Protein AF-A0A2E9JIG2-F1 (afdb_monomer_lite)

Secondary structure (DSSP, 8-state):
-THHHHHHHHHHHHHHH---S-S----S-S---TTTS----EEEEETTTTEEEEE-TT--EEEEETT-BSBSS--EEPGGG-EE-B-BPPPSS---GGG-

Structure (mmCIF, N/CA/C/O backbone):
data_AF-A0A2E9JIG2-F1
#
_entry.id   AF-A0A2E9JIG2-F1
#
loop_
_atom_site.group_PDB
_atom_site.id
_atom_site.type_symbol
_atom_site.label_atom_id
_atom_site.label_alt_id
_atom_site.label_comp_id
_atom_site.label_asym_id
_atom_site.label_entity_id
_atom_site.label_seq_id
_atom_site.pdbx_PDB_ins_code
_atom_site.Cartn_x
_atom_site.Cartn_y
_atom_site.Cartn_z
_atom_site.occupancy
_atom_site.B_iso_or_equiv
_atom_site.auth_seq_id
_atom_site.auth_comp_id
_atom_site.auth_asym_id
_atom_site.auth_atom_id
_atom_site.pdbx_PDB_model_num
ATOM 1 N N . MET A 1 1 ? 56.546 0.177 -7.720 1.00 60.47 1 MET A N 1
ATOM 2 C CA . MET A 1 1 ? 55.658 1.093 -8.478 1.00 60.47 1 MET A CA 1
ATOM 3 C C . MET A 1 1 ? 54.327 0.453 -8.885 1.00 60.47 1 MET A C 1
ATOM 5 O O . MET A 1 1 ? 53.320 1.127 -8.771 1.00 60.47 1 MET A O 1
ATOM 9 N N . VAL A 1 2 ? 54.272 -0.831 -9.273 1.00 63.09 2 VAL A N 1
ATOM 10 C CA . VAL A 1 2 ? 53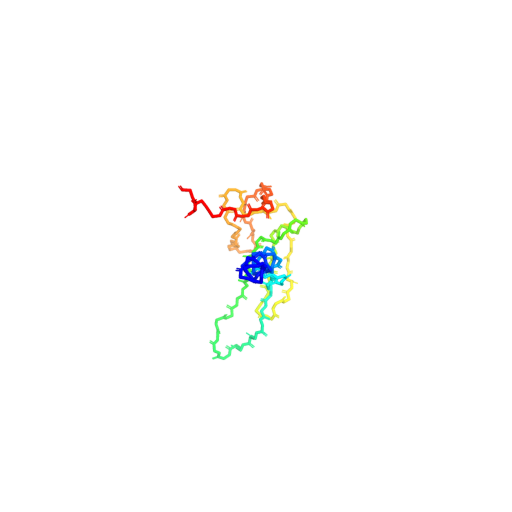.031 -1.515 -9.725 1.00 63.09 2 VAL A CA 1
ATOM 11 C C . VAL A 1 2 ? 51.957 -1.688 -8.630 1.00 63.09 2 VAL A C 1
ATOM 13 O O . VAL A 1 2 ? 50.771 -1.529 -8.897 1.00 63.09 2 VAL A O 1
ATOM 16 N N . ALA A 1 3 ? 52.353 -1.942 -7.377 1.00 62.78 3 ALA A N 1
ATOM 17 C CA . ALA A 1 3 ? 51.414 -2.163 -6.266 1.00 62.78 3 ALA A CA 1
ATOM 18 C C . ALA A 1 3 ? 50.515 -0.949 -5.942 1.00 62.78 3 ALA A C 1
ATOM 20 O O . ALA A 1 3 ? 49.372 -1.119 -5.531 1.00 62.78 3 ALA A O 1
ATOM 21 N N . TRP A 1 4 ? 51.002 0.272 -6.187 1.00 67.19 4 TRP A N 1
ATOM 22 C CA . TRP A 1 4 ? 50.262 1.513 -5.929 1.00 67.19 4 TRP A CA 1
ATOM 23 C C . TRP A 1 4 ? 49.171 1.796 -6.973 1.00 67.19 4 TRP A C 1
ATOM 25 O O . TRP A 1 4 ? 48.259 2.568 -6.706 1.00 67.19 4 TRP A O 1
ATOM 35 N N . ILE A 1 5 ? 49.244 1.147 -8.141 1.00 75.25 5 ILE A N 1
ATOM 36 C CA . ILE A 1 5 ? 48.259 1.267 -9.228 1.00 75.25 5 ILE A CA 1
ATOM 37 C C . ILE A 1 5 ? 47.187 0.170 -9.115 1.00 75.25 5 ILE A C 1
ATOM 39 O O . ILE A 1 5 ? 46.022 0.402 -9.423 1.00 75.25 5 ILE A O 1
ATOM 43 N N . LEU A 1 6 ? 47.553 -1.014 -8.616 1.00 76.06 6 LEU A N 1
ATOM 44 C CA . LEU A 1 6 ? 46.614 -2.124 -8.417 1.00 76.06 6 LEU A CA 1
ATOM 45 C C . LEU A 1 6 ? 45.580 -1.840 -7.321 1.00 76.06 6 LEU A C 1
ATOM 47 O O . LEU A 1 6 ? 44.419 -2.209 -7.469 1.00 76.06 6 LEU A O 1
ATOM 51 N N . PHE A 1 7 ? 45.974 -1.156 -6.247 1.00 81.94 7 PHE A N 1
ATOM 52 C CA . PHE A 1 7 ? 45.080 -0.854 -5.129 1.00 81.94 7 PHE A CA 1
ATOM 53 C C . PHE A 1 7 ? 43.839 -0.017 -5.523 1.00 81.94 7 PHE A C 1
ATOM 55 O O . PHE A 1 7 ? 42.723 -0.454 -5.233 1.00 81.94 7 PHE A O 1
ATOM 62 N N . PRO A 1 8 ? 43.962 1.128 -6.230 1.00 84.25 8 PRO A N 1
ATOM 63 C CA . PRO A 1 8 ? 42.790 1.889 -6.670 1.00 84.25 8 PRO A CA 1
ATOM 64 C C . PRO A 1 8 ? 41.956 1.150 -7.728 1.00 84.25 8 PRO A C 1
ATOM 66 O O . PRO A 1 8 ? 40.734 1.265 -7.716 1.00 84.25 8 PRO A O 1
ATOM 69 N N . LEU A 1 9 ? 42.574 0.346 -8.602 1.00 83.69 9 LEU A N 1
ATOM 70 C CA . LEU A 1 9 ? 41.846 -0.467 -9.587 1.00 83.69 9 LEU A CA 1
ATOM 71 C C . LEU A 1 9 ? 40.946 -1.512 -8.919 1.00 83.69 9 LEU A C 1
ATOM 73 O O . LEU A 1 9 ? 39.789 -1.665 -9.303 1.00 83.69 9 LEU A O 1
ATOM 77 N N . VAL A 1 10 ? 41.448 -2.187 -7.884 1.00 87.62 10 VAL A N 1
ATOM 78 C CA . VAL A 1 10 ? 40.653 -3.145 -7.104 1.00 87.62 10 VAL A CA 1
ATOM 79 C C . VAL A 1 10 ? 39.497 -2.439 -6.388 1.00 87.62 10 VAL A C 1
ATOM 81 O O . VAL A 1 10 ? 38.376 -2.944 -6.400 1.00 87.62 10 VAL A O 1
ATOM 84 N N . ALA A 1 11 ? 39.728 -1.248 -5.828 1.00 83.38 11 ALA A N 1
ATOM 85 C CA . ALA A 1 11 ? 38.675 -0.470 -5.175 1.00 83.38 11 ALA A CA 1
ATOM 86 C C . ALA A 1 11 ? 37.554 -0.048 -6.148 1.00 83.38 11 ALA A C 1
ATOM 88 O O . ALA A 1 11 ? 36.379 -0.142 -5.795 1.00 83.38 11 ALA A O 1
ATOM 89 N N . ILE A 1 12 ? 37.897 0.350 -7.380 1.00 85.25 12 ILE A N 1
ATOM 90 C CA . ILE A 1 12 ? 36.916 0.704 -8.424 1.00 85.25 12 ILE A CA 1
ATOM 91 C C . ILE A 1 12 ? 36.061 -0.510 -8.802 1.00 85.25 12 ILE A C 1
ATOM 93 O O . ILE A 1 12 ? 34.838 -0.401 -8.883 1.00 85.25 12 ILE A O 1
ATOM 97 N N . VAL A 1 13 ? 36.683 -1.679 -8.979 1.00 85.69 13 VAL A N 1
ATOM 98 C CA . VAL A 1 13 ? 35.959 -2.914 -9.309 1.00 85.69 13 VAL A CA 1
ATOM 99 C C . VAL A 1 13 ? 34.999 -3.301 -8.178 1.00 85.69 13 VAL A C 1
ATOM 101 O O . VAL A 1 13 ? 33.833 -3.582 -8.442 1.00 85.69 13 VAL A O 1
ATOM 104 N N . ILE A 1 14 ? 35.426 -3.237 -6.913 1.00 82.94 14 ILE A N 1
ATOM 105 C CA . ILE A 1 14 ? 34.547 -3.534 -5.766 1.00 82.94 14 ILE A CA 1
ATOM 106 C C . ILE A 1 14 ? 33.365 -2.554 -5.705 1.00 82.94 14 ILE A C 1
ATOM 108 O O . ILE A 1 14 ? 32.227 -2.980 -5.503 1.00 82.94 14 ILE A O 1
ATOM 112 N N . ALA A 1 15 ? 33.609 -1.261 -5.935 1.00 77.75 15 ALA A N 1
ATOM 113 C CA . ALA A 1 15 ? 32.559 -0.246 -5.934 1.00 77.75 15 ALA A CA 1
ATOM 114 C C . ALA A 1 15 ? 31.500 -0.487 -7.026 1.00 77.75 15 ALA A C 1
ATOM 116 O O . ALA A 1 15 ? 30.320 -0.265 -6.773 1.00 77.75 15 ALA A O 1
ATOM 117 N N . THR A 1 16 ? 31.879 -1.004 -8.204 1.00 76.12 16 THR A N 1
ATOM 118 C CA . THR A 1 16 ? 30.908 -1.314 -9.275 1.00 76.12 16 THR A CA 1
ATOM 119 C C . THR A 1 16 ? 29.956 -2.470 -8.958 1.00 76.12 16 THR A C 1
ATOM 121 O O . THR A 1 16 ? 28.870 -2.529 -9.529 1.00 76.12 16 THR A O 1
ATOM 124 N N . PHE A 1 17 ? 30.316 -3.368 -8.035 1.00 73.62 17 PHE A N 1
ATOM 125 C CA . PHE A 1 17 ? 29.441 -4.469 -7.610 1.00 73.62 17 PHE A CA 1
ATOM 126 C C . PHE A 1 17 ? 28.624 -4.148 -6.352 1.00 73.62 17 PHE A C 1
ATOM 128 O O . PHE A 1 17 ? 27.702 -4.894 -6.006 1.00 73.62 17 PHE A O 1
ATOM 135 N N . ALA A 1 18 ? 28.920 -3.035 -5.678 1.00 78.56 18 ALA A N 1
ATOM 136 C CA . ALA A 1 18 ? 28.171 -2.573 -4.520 1.00 78.56 18 ALA A CA 1
ATOM 137 C C . ALA A 1 18 ? 26.838 -1.941 -4.962 1.00 78.56 18 ALA A C 1
ATOM 139 O O . ALA A 1 18 ? 26.739 -0.741 -5.202 1.00 78.56 18 ALA A O 1
ATOM 140 N N . ASN A 1 19 ? 25.790 -2.760 -5.064 1.00 70.69 19 ASN A N 1
ATOM 141 C CA . ASN A 1 19 ? 24.428 -2.282 -5.295 1.00 70.69 19 ASN A CA 1
ATOM 142 C C . ASN A 1 19 ? 23.819 -1.804 -3.968 1.00 70.69 19 ASN A C 1
ATOM 144 O O . ASN A 1 19 ? 23.623 -2.600 -3.054 1.00 70.69 19 ASN A O 1
ATOM 148 N N . SER A 1 20 ? 23.510 -0.509 -3.859 1.00 73.81 20 SER A N 1
ATOM 149 C CA . SER A 1 20 ? 22.887 0.099 -2.668 1.00 73.81 20 SER A CA 1
ATOM 150 C C . SER A 1 20 ? 21.353 0.077 -2.690 1.00 73.81 20 SER A C 1
ATOM 152 O O . SER A 1 20 ? 20.712 0.638 -1.801 1.00 73.81 20 SER A O 1
ATOM 154 N N . PHE A 1 21 ? 20.747 -0.551 -3.699 1.00 75.06 21 PHE A N 1
ATOM 155 C CA . PHE A 1 21 ? 19.299 -0.568 -3.862 1.00 75.06 21 PHE A CA 1
ATOM 156 C C . PHE A 1 21 ? 18.658 -1.701 -3.043 1.00 75.06 21 PHE A C 1
ATOM 158 O O . PHE A 1 21 ? 19.171 -2.824 -3.056 1.00 75.06 21 PHE A O 1
ATOM 165 N N . PRO A 1 22 ? 17.547 -1.446 -2.328 1.00 72.12 22 PRO A N 1
ATOM 166 C CA . PRO A 1 22 ? 16.861 -2.486 -1.572 1.00 72.12 22 PRO A CA 1
ATOM 167 C C . PRO A 1 22 ? 16.361 -3.598 -2.502 1.00 72.12 22 PRO A C 1
ATOM 169 O O . PRO A 1 22 ? 15.811 -3.336 -3.566 1.00 72.12 22 PRO A O 1
ATOM 172 N N . SER A 1 23 ? 16.528 -4.853 -2.084 1.00 73.19 23 SER A N 1
ATOM 173 C CA . SER A 1 23 ? 15.976 -6.025 -2.782 1.00 73.19 23 SER A CA 1
ATOM 174 C C . SER A 1 23 ? 14.578 -6.411 -2.292 1.00 73.19 23 SER A C 1
ATOM 176 O O . SER A 1 23 ? 13.889 -7.200 -2.935 1.00 73.19 23 SER A O 1
ATOM 178 N N . VAL A 1 24 ? 14.153 -5.857 -1.154 1.00 74.00 24 VAL A N 1
ATOM 179 C CA . VAL A 1 24 ? 12.858 -6.117 -0.523 1.00 74.00 24 VAL A CA 1
ATOM 180 C C . VAL A 1 24 ? 12.093 -4.806 -0.422 1.00 74.00 24 VAL A C 1
ATOM 182 O O . VAL A 1 24 ? 12.543 -3.864 0.230 1.00 74.00 24 VAL A O 1
ATOM 185 N N . PHE A 1 25 ? 10.915 -4.767 -1.042 1.00 75.62 25 PHE A N 1
ATOM 186 C CA . PHE A 1 25 ? 9.999 -3.630 -0.990 1.00 75.62 25 PHE A CA 1
ATOM 187 C C . PHE A 1 25 ? 8.821 -4.002 -0.093 1.00 75.62 25 PHE A C 1
ATOM 189 O O . PHE A 1 25 ? 8.001 -4.831 -0.492 1.00 75.62 25 PHE A O 1
ATOM 196 N N . PRO A 1 26 ? 8.731 -3.453 1.128 1.00 72.44 26 PRO A N 1
ATOM 197 C CA . PRO A 1 26 ? 7.629 -3.777 2.017 1.00 72.44 26 PRO A CA 1
ATOM 198 C C . PRO A 1 26 ? 6.315 -3.240 1.435 1.00 72.44 26 PRO A C 1
ATOM 200 O O . PRO A 1 26 ? 6.136 -2.035 1.278 1.00 72.44 26 PRO A O 1
ATOM 203 N N . THR A 1 27 ? 5.392 -4.146 1.121 1.00 75.69 27 THR A N 1
ATOM 204 C CA . THR A 1 27 ? 4.033 -3.842 0.632 1.00 75.69 27 THR A CA 1
ATOM 205 C C . THR A 1 27 ? 2.962 -4.005 1.717 1.00 75.69 27 THR A C 1
ATOM 207 O O . THR A 1 27 ? 1.783 -3.769 1.467 1.00 75.69 27 THR A O 1
ATOM 210 N N . GLY A 1 28 ? 3.370 -4.402 2.927 1.00 77.12 28 GLY A N 1
ATOM 211 C CA . GLY A 1 28 ? 2.505 -4.657 4.078 1.00 77.12 28 GLY A CA 1
ATOM 212 C C . GLY A 1 28 ? 2.926 -3.888 5.331 1.00 77.12 28 GLY A C 1
ATOM 213 O O . GLY A 1 28 ? 3.725 -2.953 5.273 1.00 77.12 28 GLY A O 1
ATOM 214 N N . THR A 1 29 ? 2.386 -4.296 6.480 1.00 81.62 29 THR A N 1
ATOM 215 C CA . THR A 1 29 ? 2.682 -3.669 7.776 1.00 81.62 29 THR A CA 1
ATOM 216 C C . THR A 1 29 ? 3.640 -4.540 8.584 1.00 81.62 29 THR A C 1
ATOM 218 O O . THR A 1 29 ? 3.391 -5.728 8.752 1.00 81.62 29 THR A O 1
ATOM 221 N N . THR A 1 30 ? 4.723 -3.955 9.106 1.00 81.19 30 THR A N 1
ATOM 222 C CA . THR A 1 30 ? 5.708 -4.688 9.923 1.00 81.19 30 THR A CA 1
ATOM 223 C C . THR A 1 30 ? 5.202 -4.953 11.345 1.00 81.19 30 THR A C 1
ATOM 225 O O . THR A 1 30 ? 5.334 -6.065 11.843 1.00 81.19 30 THR A O 1
ATOM 228 N N . ILE A 1 31 ? 4.635 -3.938 12.012 1.00 86.44 31 ILE A N 1
ATOM 229 C CA . ILE A 1 31 ? 4.056 -4.029 13.364 1.00 86.44 31 ILE A CA 1
ATOM 230 C C . ILE A 1 31 ? 2.798 -3.162 13.403 1.00 86.44 31 ILE A C 1
ATOM 232 O O . ILE A 1 31 ? 2.844 -1.992 13.021 1.00 86.44 31 ILE A O 1
ATOM 236 N N . TYR A 1 32 ? 1.698 -3.716 13.906 1.00 89.00 32 TYR A N 1
ATOM 237 C CA . TYR A 1 32 ? 0.451 -2.991 14.124 1.00 89.00 32 TYR A CA 1
ATOM 238 C C . TYR A 1 32 ? 0.017 -3.093 15.587 1.00 89.00 32 TYR A C 1
ATOM 240 O O . TYR A 1 32 ? -0.174 -4.184 16.115 1.00 89.00 32 TYR A O 1
ATOM 248 N N . ASP A 1 33 ? -0.121 -1.931 16.230 1.00 91.12 33 ASP A N 1
ATOM 249 C CA . ASP A 1 33 ? -0.615 -1.769 17.600 1.00 91.12 33 ASP A CA 1
ATOM 250 C C . ASP A 1 33 ? -1.849 -0.842 17.566 1.00 91.12 33 ASP A C 1
ATOM 252 O O . ASP A 1 33 ? -1.698 0.379 17.411 1.00 91.12 33 ASP A O 1
ATOM 256 N N . PRO A 1 34 ? -3.077 -1.385 17.688 1.00 91.12 34 PRO A N 1
ATOM 257 C CA . PRO A 1 34 ? -4.310 -0.595 17.667 1.00 91.12 34 PRO A CA 1
ATOM 258 C C . PRO A 1 34 ? -4.412 0.428 18.807 1.00 91.12 34 PRO A C 1
ATOM 260 O O . PRO A 1 34 ? -5.169 1.389 18.695 1.00 91.12 34 PRO A O 1
ATOM 263 N N . GLY A 1 35 ? -3.666 0.243 19.903 1.00 95.00 35 GLY A N 1
ATOM 264 C CA . GLY A 1 35 ? -3.639 1.179 21.029 1.00 95.00 35 GLY A CA 1
ATOM 265 C C . GLY A 1 35 ? -2.773 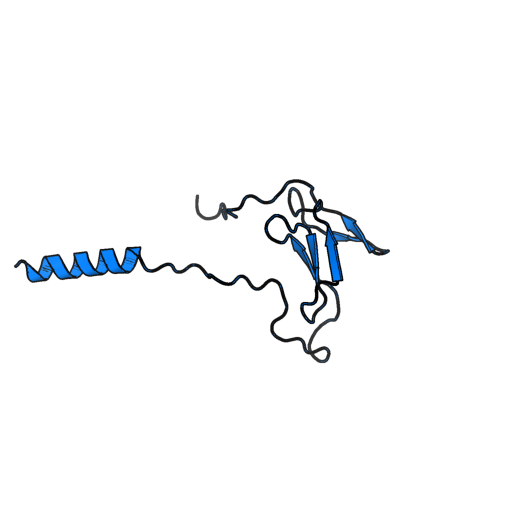2.415 20.776 1.00 95.00 35 GLY A C 1
ATOM 266 O O . GLY A 1 35 ? -2.873 3.395 21.513 1.00 95.00 35 GLY A O 1
ATOM 267 N N . LYS A 1 36 ? -1.925 2.385 19.740 1.00 92.06 36 LYS A N 1
ATOM 268 C CA . LYS A 1 36 ? -0.966 3.457 19.412 1.00 92.06 36 LYS A CA 1
ATOM 269 C C . LYS A 1 36 ? -1.108 3.999 17.993 1.00 92.06 36 LYS A C 1
ATOM 271 O O . LYS A 1 36 ? -0.321 4.851 17.588 1.00 92.06 36 LYS A O 1
ATOM 276 N N . THR A 1 37 ? -2.070 3.504 17.218 1.00 90.12 37 THR A N 1
ATOM 277 C CA . THR A 1 37 ? -2.221 3.853 15.801 1.00 90.12 37 THR A CA 1
ATOM 278 C C . THR A 1 37 ? -3.681 4.046 15.422 1.00 90.12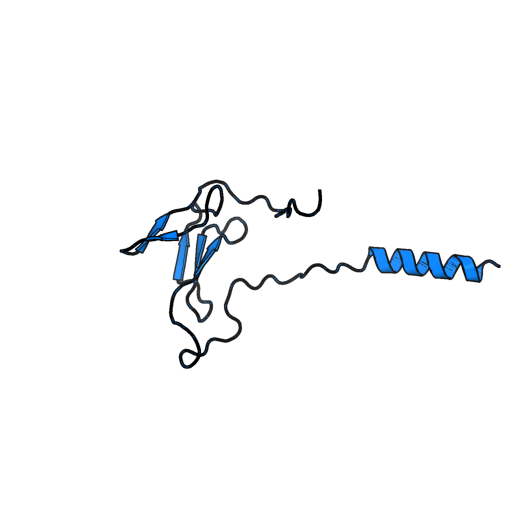 37 THR A C 1
ATOM 280 O O . THR A 1 37 ? -4.590 3.537 16.073 1.00 90.12 37 THR A O 1
ATOM 283 N N . TRP A 1 38 ? -3.918 4.792 14.344 1.00 88.56 38 TRP A N 1
ATOM 284 C CA . TRP A 1 38 ? -5.253 4.900 13.772 1.00 88.56 38 TRP A CA 1
ATOM 285 C C . TRP A 1 38 ? -5.580 3.687 12.905 1.00 88.56 38 TRP A C 1
ATOM 287 O O . TRP A 1 38 ? -4.818 3.298 12.014 1.00 88.56 38 TRP A O 1
ATOM 297 N N . ASN A 1 39 ? -6.766 3.135 13.138 1.00 89.75 39 ASN A N 1
ATOM 298 C CA . ASN A 1 39 ? -7.312 2.044 12.344 1.00 89.75 39 ASN A CA 1
ATOM 299 C C . ASN A 1 39 ? -7.735 2.547 10.963 1.00 89.75 39 ASN A C 1
ATOM 301 O O . ASN A 1 39 ? -8.182 3.682 10.803 1.00 89.75 39 ASN A O 1
ATOM 305 N N . GLY A 1 40 ? -7.625 1.685 9.958 1.00 91.12 40 GLY A N 1
ATOM 306 C CA . GLY A 1 40 ? -8.085 1.996 8.613 1.00 91.12 40 GLY A CA 1
ATOM 307 C C . GLY A 1 40 ? -7.491 1.066 7.572 1.00 91.12 40 GLY A C 1
ATOM 308 O O . GLY A 1 40 ? -6.836 0.080 7.897 1.00 91.12 40 GLY A O 1
ATOM 309 N N . TYR A 1 41 ? -7.679 1.428 6.313 1.00 92.44 41 TYR A N 1
ATOM 310 C CA . TYR A 1 41 ? -7.143 0.690 5.180 1.00 92.44 41 TYR A CA 1
ATOM 311 C C . TYR A 1 41 ? -6.159 1.556 4.406 1.00 92.44 41 TYR A C 1
ATOM 313 O O . TYR A 1 41 ? -6.264 2.785 4.407 1.00 92.44 41 TYR A O 1
ATOM 321 N N . THR A 1 42 ? -5.209 0.914 3.740 1.00 92.50 42 THR A N 1
ATOM 322 C CA . THR A 1 42 ? -4.270 1.586 2.841 1.00 92.50 42 THR A CA 1
ATOM 323 C C . THR A 1 42 ? -4.482 1.034 1.441 1.00 92.50 42 THR A C 1
ATOM 325 O O . THR A 1 42 ? -4.328 -0.166 1.232 1.00 92.50 42 THR A O 1
ATOM 328 N N . ILE A 1 43 ? -4.833 1.896 0.485 1.00 92.88 43 ILE A N 1
ATOM 329 C CA . ILE A 1 43 ? -4.791 1.544 -0.935 1.00 92.88 43 ILE A CA 1
ATOM 330 C C . ILE A 1 43 ? -3.455 1.998 -1.513 1.00 92.88 43 ILE A C 1
ATOM 332 O O . ILE A 1 43 ? -3.052 3.147 -1.333 1.00 92.88 43 ILE A O 1
ATOM 336 N N . HIS A 1 44 ? -2.764 1.093 -2.189 1.00 90.12 44 HIS A N 1
ATOM 337 C CA . HIS A 1 44 ? -1.551 1.405 -2.929 1.00 90.12 44 HIS A CA 1
ATOM 338 C C . HIS A 1 44 ? -1.583 0.691 -4.273 1.00 90.12 44 HIS A C 1
ATOM 340 O O . HIS A 1 44 ? -2.262 -0.314 -4.445 1.00 90.12 44 HIS A O 1
ATOM 346 N N . ASP A 1 45 ? -0.867 1.242 -5.238 1.00 88.81 45 ASP A N 1
ATOM 347 C CA . ASP A 1 45 ? -0.681 0.603 -6.532 1.00 88.81 45 ASP A CA 1
ATOM 348 C C . ASP A 1 45 ? 0.532 -0.328 -6.427 1.00 88.81 45 ASP A C 1
ATOM 350 O O . ASP A 1 45 ? 1.640 0.115 -6.103 1.00 88.81 45 ASP A O 1
ATOM 354 N N . ALA A 1 46 ? 0.282 -1.625 -6.562 1.00 87.06 46 ALA A N 1
ATOM 355 C CA . ALA A 1 46 ? 1.274 -2.680 -6.471 1.00 87.06 46 ALA A CA 1
ATOM 356 C C . ALA A 1 46 ? 1.893 -2.940 -7.856 1.00 87.06 46 ALA A C 1
ATOM 358 O O . ALA A 1 46 ? 1.220 -2.740 -8.869 1.00 87.06 46 ALA A O 1
ATOM 359 N N . PRO A 1 47 ? 3.158 -3.402 -7.921 1.00 79.50 47 PRO A N 1
ATOM 360 C CA . PRO A 1 47 ? 3.830 -3.684 -9.187 1.00 79.50 47 PRO A CA 1
ATOM 361 C C . PRO A 1 47 ? 2.991 -4.567 -10.115 1.00 79.50 47 PRO A C 1
ATOM 363 O O . PRO A 1 47 ? 2.185 -5.379 -9.658 1.00 79.50 47 P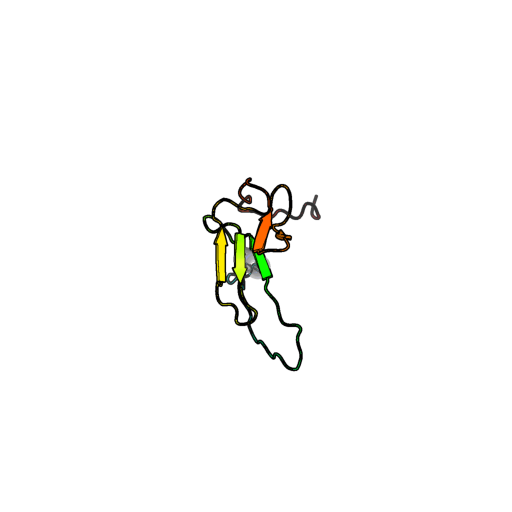RO A O 1
ATOM 366 N N . GLU A 1 48 ? 3.176 -4.422 -11.425 1.00 73.19 48 GLU A N 1
ATOM 367 C CA . GLU A 1 48 ? 2.460 -5.247 -12.399 1.00 73.19 48 GLU A CA 1
ATOM 368 C C . GLU A 1 48 ? 2.630 -6.749 -12.100 1.00 73.19 48 GLU A C 1
ATOM 370 O O . GLU A 1 48 ? 3.726 -7.181 -11.732 1.00 73.19 48 GLU A O 1
ATOM 375 N N . PRO A 1 49 ? 1.567 -7.565 -12.245 1.00 78.12 49 PRO A N 1
ATOM 376 C CA . PRO A 1 49 ? 0.243 -7.255 -12.805 1.00 78.12 49 PRO A CA 1
ATOM 377 C C . PRO A 1 49 ? -0.815 -6.903 -11.736 1.00 78.12 49 PRO A C 1
ATOM 379 O O . PRO A 1 49 ? -2.009 -7.163 -11.929 1.00 78.12 49 PRO A O 1
ATOM 382 N N . HIS A 1 50 ? -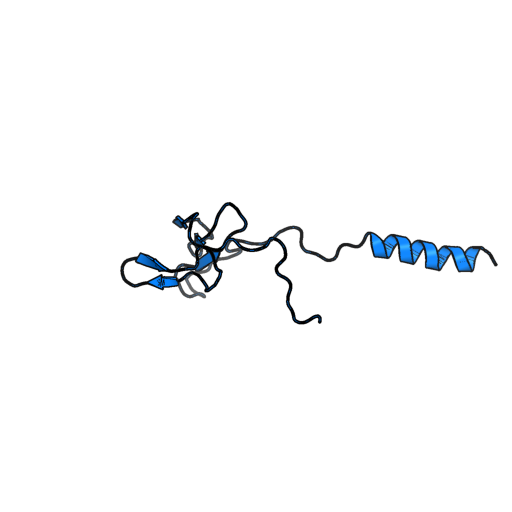0.402 -6.420 -10.560 1.00 84.69 50 HIS A N 1
ATOM 383 C CA . HIS A 1 50 ? -1.281 -6.403 -9.393 1.00 84.69 50 HIS A CA 1
ATOM 384 C C . HIS A 1 50 ? -2.232 -5.195 -9.328 1.00 84.69 50 HIS A C 1
ATOM 386 O O . HIS A 1 50 ? -3.370 -5.376 -8.879 1.00 84.69 50 HIS A O 1
ATOM 392 N N . GLY A 1 51 ? -1.821 -4.018 -9.808 1.00 89.94 51 GLY A N 1
ATOM 393 C CA . GLY A 1 51 ? -2.635 -2.798 -9.785 1.00 89.94 51 GLY A CA 1
ATOM 394 C C . GLY A 1 51 ? -2.979 -2.353 -8.360 1.00 89.94 51 GLY A C 1
ATOM 395 O O . GLY A 1 51 ? -2.227 -2.584 -7.414 1.00 89.94 51 GLY A O 1
ATOM 396 N N . GLY A 1 52 ? -4.145 -1.740 -8.171 1.00 92.69 52 GLY A N 1
ATOM 397 C CA . GLY A 1 52 ? -4.605 -1.215 -6.889 1.00 92.69 52 GLY A CA 1
ATOM 398 C C . GLY A 1 52 ? -4.894 -2.322 -5.876 1.00 92.69 52 GLY A C 1
ATOM 399 O O . GLY A 1 52 ? -5.823 -3.112 -6.052 1.00 92.69 52 GLY A O 1
ATOM 400 N N . VAL A 1 53 ? -4.147 -2.343 -4.777 1.00 93.75 53 VAL A N 1
ATOM 401 C CA . VAL A 1 53 ? -4.289 -3.286 -3.664 1.00 93.75 53 VAL A CA 1
ATOM 402 C C . VAL A 1 53 ? -4.692 -2.525 -2.404 1.00 93.75 53 VAL A C 1
ATOM 404 O O . VAL A 1 53 ? -4.020 -1.584 -1.978 1.00 93.75 53 VAL A O 1
ATOM 407 N N . LEU A 1 54 ? -5.802 -2.943 -1.796 1.00 94.44 54 LEU A N 1
ATOM 408 C CA . LEU A 1 54 ? -6.250 -2.478 -0.488 1.00 94.44 54 LEU A CA 1
ATOM 409 C C . LEU A 1 54 ? -5.799 -3.467 0.580 1.00 94.44 54 LEU A C 1
ATOM 411 O O . LEU A 1 54 ? -6.158 -4.646 0.523 1.00 94.44 54 LEU A O 1
ATOM 415 N N . ILE A 1 55 ? -5.077 -2.966 1.575 1.00 94.19 55 ILE A N 1
ATOM 416 C CA . ILE A 1 55 ? -4.635 -3.743 2.732 1.00 94.19 55 ILE A CA 1
ATOM 417 C C . ILE A 1 55 ? -5.251 -3.221 4.027 1.00 94.19 55 ILE A C 1
ATOM 419 O O . ILE A 1 55 ? -5.517 -2.019 4.164 1.00 94.19 55 ILE A O 1
ATOM 423 N N . ASP A 1 56 ? -5.457 -4.123 4.983 1.00 93.31 56 ASP A N 1
ATOM 424 C CA . ASP A 1 56 ? -5.706 -3.757 6.378 1.00 93.31 56 ASP A CA 1
ATOM 425 C C . ASP A 1 56 ? -4.392 -3.367 7.089 1.00 93.31 56 ASP A C 1
ATOM 427 O O . ASP A 1 56 ? -3.297 -3.437 6.520 1.00 93.31 56 ASP A O 1
ATOM 431 N N . LYS A 1 57 ? -4.479 -2.939 8.354 1.00 91.75 57 LYS A N 1
ATOM 432 C CA . LYS A 1 57 ? -3.282 -2.598 9.141 1.00 91.75 57 LYS A CA 1
ATOM 433 C C . LYS A 1 57 ? -2.478 -3.806 9.618 1.00 91.75 57 LYS A C 1
ATOM 435 O O . LYS A 1 57 ? -1.339 -3.619 10.011 1.00 91.75 57 LYS A O 1
ATOM 440 N N . ASN A 1 58 ? -2.996 -5.028 9.524 1.00 90.88 58 ASN A N 1
ATOM 441 C CA . ASN A 1 58 ? -2.183 -6.232 9.718 1.00 90.88 58 ASN A CA 1
ATOM 442 C C . ASN A 1 58 ? -1.359 -6.574 8.462 1.00 90.88 58 ASN A C 1
ATOM 444 O O . ASN A 1 58 ? -0.535 -7.481 8.501 1.00 90.88 58 ASN A O 1
ATOM 448 N N . GLY A 1 59 ? -1.562 -5.855 7.350 1.00 89.75 59 GLY A N 1
ATOM 449 C CA . GLY A 1 59 ? -0.921 -6.136 6.068 1.00 89.75 59 GLY A CA 1
ATOM 450 C C . GLY A 1 59 ? -1.645 -7.194 5.234 1.00 89.75 59 GLY A C 1
ATOM 451 O O . GLY A 1 59 ? -1.124 -7.591 4.193 1.00 89.75 59 GLY A O 1
ATOM 452 N N . ASN A 1 60 ? -2.837 -7.636 5.641 1.00 92.19 60 ASN A N 1
ATOM 453 C CA . ASN A 1 60 ? -3.626 -8.574 4.852 1.00 92.19 60 ASN A CA 1
ATOM 454 C C . ASN A 1 60 ? -4.245 -7.860 3.653 1.00 92.19 60 ASN A C 1
ATOM 456 O O . ASN A 1 60 ? -4.790 -6.760 3.783 1.00 92.19 60 ASN A O 1
ATOM 460 N N . VAL A 1 61 ? -4.232 -8.517 2.493 1.00 93.38 61 VAL A N 1
ATOM 461 C CA . VAL A 1 61 ? -4.947 -8.039 1.307 1.00 93.38 61 VAL A CA 1
ATOM 462 C C . VAL A 1 61 ? -6.446 -8.221 1.517 1.00 93.38 61 VAL A C 1
ATOM 464 O O . VAL A 1 61 ? -6.939 -9.338 1.646 1.00 93.38 61 VAL A O 1
ATOM 467 N N . VAL A 1 62 ? -7.173 -7.108 1.516 1.00 94.50 62 VAL A N 1
ATOM 468 C CA . VAL A 1 62 ? -8.634 -7.071 1.675 1.00 94.50 62 VAL A CA 1
ATOM 469 C C . VAL A 1 62 ? -9.317 -7.093 0.314 1.00 94.50 62 VAL A C 1
ATOM 471 O O . VAL A 1 62 ? -10.351 -7.736 0.136 1.00 94.50 62 VAL A O 1
ATOM 474 N N . LYS A 1 63 ? -8.755 -6.369 -0.663 1.00 94.19 63 LYS A N 1
ATOM 475 C CA . LYS A 1 63 ? -9.294 -6.295 -2.024 1.00 94.19 63 LYS A CA 1
ATOM 476 C C . LYS A 1 63 ? -8.222 -5.888 -3.028 1.00 94.19 63 LYS A C 1
ATOM 478 O O . LYS A 1 63 ? -7.276 -5.188 -2.681 1.00 94.19 63 LYS A O 1
ATOM 483 N N . GLN A 1 64 ? -8.403 -6.301 -4.279 1.00 93.69 64 GLN A N 1
ATOM 484 C CA . GLN A 1 64 ? -7.507 -5.988 -5.386 1.00 93.69 64 GLN A CA 1
ATOM 485 C C . GLN A 1 64 ? -8.302 -5.604 -6.639 1.00 93.69 64 GLN A C 1
ATOM 487 O O . GLN A 1 64 ? -9.310 -6.240 -6.960 1.00 93.69 64 GLN A O 1
ATOM 492 N N . TRP A 1 65 ? -7.812 -4.605 -7.372 1.00 92.81 65 TRP A N 1
ATOM 493 C CA . TRP A 1 65 ? -8.334 -4.168 -8.664 1.00 92.81 65 TRP A CA 1
ATOM 494 C C . TRP A 1 65 ? -7.200 -4.093 -9.687 1.00 92.81 65 TRP A C 1
ATOM 496 O O . TRP A 1 65 ? -6.452 -3.123 -9.733 1.00 92.81 65 TRP A O 1
ATOM 506 N N . LYS A 1 66 ? -7.116 -5.100 -10.562 1.00 90.44 66 LYS A N 1
ATOM 507 C CA . LYS A 1 66 ? -6.058 -5.196 -11.585 1.00 90.44 66 LYS A CA 1
ATOM 508 C C . LYS A 1 66 ? -6.082 -4.066 -12.626 1.00 90.44 66 LYS A C 1
ATOM 510 O O . LYS A 1 66 ? -5.068 -3.803 -13.250 1.00 90.44 66 LYS A O 1
ATOM 515 N N . GLY A 1 67 ? -7.241 -3.439 -12.842 1.00 88.62 67 GLY A N 1
ATOM 516 C CA . GLY A 1 67 ? -7.421 -2.355 -13.818 1.00 88.62 67 GLY A CA 1
ATOM 517 C C . GLY A 1 67 ? -7.333 -0.946 -13.231 1.00 88.62 67 GLY A C 1
ATOM 518 O O . GLY A 1 67 ? -7.575 0.012 -13.953 1.00 88.62 67 GLY A O 1
ATOM 519 N N . ILE A 1 68 ? -7.053 -0.817 -11.931 1.00 91.62 68 ILE A N 1
ATOM 520 C CA . ILE A 1 68 ? -6.869 0.479 -11.273 1.00 91.62 68 ILE A CA 1
ATOM 521 C C . ILE A 1 68 ? -5.385 0.641 -10.975 1.00 91.62 68 ILE A C 1
ATOM 523 O O . ILE A 1 68 ? -4.808 -0.193 -10.293 1.00 91.62 68 ILE A O 1
ATOM 527 N N . ASN A 1 69 ? -4.799 1.730 -11.446 1.00 89.44 69 ASN A N 1
ATOM 528 C CA . ASN A 1 69 ? -3.392 2.084 -11.323 1.00 89.44 69 ASN A CA 1
ATOM 529 C C . ASN A 1 69 ? -3.256 3.510 -10.756 1.00 89.44 69 ASN A C 1
ATOM 531 O O . ASN A 1 69 ? -4.240 4.246 -10.612 1.00 89.44 69 ASN A O 1
ATOM 535 N N . ALA A 1 70 ? -2.035 3.930 -10.422 1.00 83.31 70 ALA A N 1
ATOM 536 C CA . ALA A 1 70 ? -1.775 5.263 -9.867 1.00 83.31 70 ALA A CA 1
ATOM 537 C C . ALA A 1 70 ? -1.523 6.369 -10.911 1.00 83.31 70 ALA A C 1
ATOM 539 O O . ALA A 1 70 ? -1.195 7.492 -10.524 1.00 83.31 70 ALA A O 1
ATOM 540 N N . VAL A 1 71 ? -1.635 6.082 -12.213 1.00 85.69 71 VAL A N 1
ATOM 541 C CA . VAL A 1 71 ? -1.380 7.048 -13.296 1.00 85.69 71 VAL A CA 1
ATOM 542 C C . VAL A 1 71 ? -2.655 7.245 -14.122 1.00 85.69 71 VAL A C 1
ATOM 544 O O . VAL A 1 71 ? -3.182 6.256 -14.627 1.00 85.69 71 VAL A O 1
ATOM 547 N N . PRO A 1 72 ? -3.166 8.485 -14.290 1.00 83.81 72 PRO A N 1
ATOM 548 C CA . PRO A 1 72 ? -2.523 9.775 -13.989 1.00 83.81 72 PRO A CA 1
ATOM 549 C C . PRO A 1 72 ? -2.700 10.282 -12.548 1.00 83.81 72 PRO A C 1
ATOM 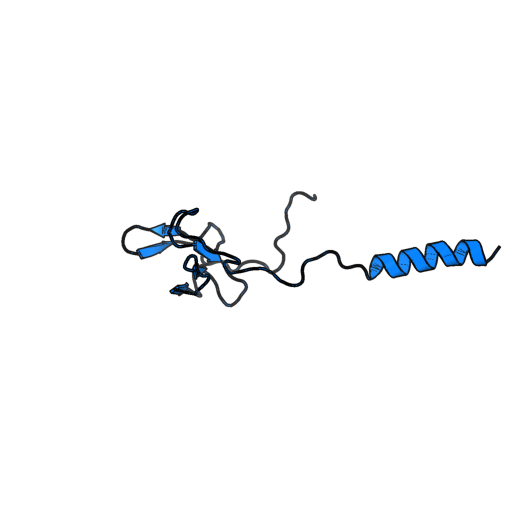551 O O . PRO A 1 72 ? -2.185 11.344 -12.210 1.00 83.81 72 PRO A O 1
ATOM 554 N N . GLY A 1 73 ? -3.435 9.569 -11.697 1.00 82.00 73 GLY A N 1
ATOM 555 C CA . GLY A 1 73 ? -3.684 9.992 -10.322 1.00 82.00 73 GLY A CA 1
ATOM 556 C C . GLY A 1 73 ? -3.756 8.815 -9.354 1.00 82.00 73 GLY A C 1
ATOM 557 O O . GLY A 1 73 ? -4.049 7.692 -9.769 1.00 82.00 73 GLY A O 1
ATOM 558 N N . PRO A 1 74 ? -3.507 9.058 -8.055 1.00 85.56 74 PRO A N 1
ATOM 559 C CA . PRO A 1 74 ? -3.487 8.003 -7.054 1.00 85.56 74 PRO A CA 1
ATOM 560 C C . PRO A 1 74 ? -4.866 7.363 -6.905 1.00 85.56 74 PRO A C 1
ATOM 562 O O . PRO A 1 74 ? -5.892 8.044 -6.987 1.00 85.56 74 PRO A O 1
ATOM 565 N N . ALA A 1 75 ? -4.878 6.067 -6.602 1.00 91.81 75 ALA A N 1
ATOM 566 C CA . ALA A 1 75 ? -6.104 5.378 -6.250 1.00 91.81 75 ALA A CA 1
ATOM 567 C C . ALA A 1 75 ? -6.689 5.945 -4.943 1.00 91.81 75 ALA A C 1
ATOM 569 O O . ALA A 1 75 ? -5.973 6.199 -3.971 1.00 91.81 75 ALA A O 1
ATOM 570 N N . ARG A 1 76 ? -8.004 6.148 -4.915 1.00 92.56 76 ARG A N 1
ATOM 571 C CA . ARG A 1 76 ? -8.766 6.662 -3.776 1.00 92.56 76 ARG A CA 1
ATOM 572 C C . ARG A 1 76 ? -9.960 5.762 -3.516 1.00 92.56 76 ARG A C 1
ATOM 574 O O . ARG A 1 76 ? -10.650 5.349 -4.446 1.00 92.56 76 ARG A O 1
ATOM 581 N N . ILE A 1 77 ? -10.221 5.511 -2.238 1.00 93.44 77 ILE A N 1
ATOM 582 C CA . ILE A 1 77 ? -11.461 4.886 -1.785 1.00 93.44 77 ILE A CA 1
ATOM 583 C C . ILE A 1 77 ? -12.479 5.993 -1.515 1.00 93.44 77 ILE A C 1
ATOM 585 O O . ILE A 1 77 ? -12.193 6.946 -0.790 1.00 93.44 77 ILE A O 1
ATOM 589 N N . LEU A 1 78 ? -13.653 5.873 -2.121 1.00 94.19 78 LEU A N 1
ATOM 590 C CA . LEU A 1 78 ? -14.772 6.796 -1.981 1.00 94.19 78 LEU A CA 1
ATOM 591 C C . LEU A 1 78 ? -15.812 6.234 -0.990 1.00 94.19 78 LEU A C 1
ATOM 593 O O . LEU A 1 78 ? -15.824 5.024 -0.722 1.00 94.19 78 LEU A O 1
ATOM 597 N N . PRO A 1 79 ? -16.712 7.082 -0.453 1.00 93.75 79 PRO A N 1
ATOM 598 C CA . PRO A 1 79 ? -17.799 6.632 0.414 1.00 93.75 79 PRO A CA 1
ATOM 599 C C . PRO A 1 79 ? -18.606 5.493 -0.219 1.00 93.75 79 PRO A C 1
ATOM 601 O O . PRO A 1 79 ? -18.876 5.512 -1.415 1.00 93.75 79 PRO A O 1
ATOM 604 N N . GLY A 1 80 ? -18.979 4.489 0.576 1.00 91.75 80 GLY A N 1
ATOM 605 C CA . GLY A 1 80 ? -19.671 3.290 0.081 1.00 91.75 80 GLY A CA 1
ATOM 606 C C . GLY A 1 80 ? -18.752 2.211 -0.507 1.00 91.75 80 GLY A C 1
ATOM 607 O O . GLY A 1 80 ? -19.243 1.186 -0.968 1.00 91.75 80 GLY A O 1
ATOM 608 N N . GLY A 1 81 ? -17.428 2.401 -0.470 1.00 89.12 81 GLY A N 1
ATOM 609 C CA . GLY A 1 81 ? -16.460 1.386 -0.898 1.00 89.12 81 GLY A CA 1
ATOM 610 C C . GLY A 1 81 ? -16.175 1.376 -2.402 1.00 89.12 81 GLY A C 1
ATOM 611 O O . GLY A 1 81 ? -15.589 0.414 -2.906 1.00 89.12 81 GLY A O 1
ATOM 612 N N . TYR A 1 82 ? -16.564 2.434 -3.119 1.00 92.94 82 TYR A N 1
ATOM 613 C CA . TYR A 1 82 ? -16.141 2.645 -4.502 1.00 92.94 82 TYR A CA 1
ATOM 614 C C . TYR A 1 82 ? -14.651 2.992 -4.561 1.00 92.94 82 TYR A C 1
ATOM 616 O O . TYR A 1 82 ? -14.088 3.548 -3.618 1.00 92.94 82 TYR A O 1
ATOM 624 N N . VAL A 1 83 ? -14.014 2.681 -5.687 1.00 93.69 83 VAL A N 1
ATOM 625 C CA . VAL A 1 83 ? -12.616 3.024 -5.954 1.00 93.69 83 VAL A CA 1
ATOM 626 C C . VAL A 1 83 ? -12.536 3.887 -7.204 1.00 93.69 83 VAL A C 1
ATOM 628 O O . VAL A 1 83 ? -13.268 3.667 -8.167 1.00 93.69 83 VAL A O 1
ATOM 631 N N . MET A 1 84 ? -11.642 4.866 -7.180 1.00 93.31 84 MET A N 1
ATOM 632 C CA . MET A 1 84 ? -11.283 5.686 -8.329 1.00 93.31 84 MET A CA 1
ATOM 633 C C . MET A 1 84 ? -9.766 5.711 -8.436 1.00 93.31 84 MET A C 1
ATOM 635 O O . MET A 1 84 ? -9.089 5.880 -7.429 1.00 93.31 84 MET A O 1
ATOM 639 N N . GLY A 1 85 ? -9.234 5.573 -9.637 1.00 92.06 85 GLY A N 1
ATOM 640 C CA . GLY A 1 85 ? -7.813 5.714 -9.918 1.00 92.06 85 GLY A CA 1
ATOM 641 C C . GLY A 1 85 ? -7.604 5.815 -11.418 1.00 92.06 85 GLY A C 1
ATOM 642 O O . GLY A 1 85 ? -8.573 5.859 -12.178 1.00 92.06 85 GLY A O 1
ATOM 643 N N . GLY A 1 86 ? -6.347 5.885 -11.826 1.00 90.44 86 GLY A N 1
ATOM 644 C CA . GLY A 1 86 ? -6.014 5.811 -13.235 1.00 90.44 86 GLY A CA 1
ATOM 645 C C . GLY A 1 86 ? -6.069 4.383 -13.771 1.00 90.44 86 GLY A C 1
ATOM 646 O O . GLY A 1 86 ? -6.270 3.433 -13.020 1.00 90.44 86 GLY A O 1
ATOM 647 N N . ASP A 1 87 ? -5.881 4.232 -15.070 1.00 88.56 87 ASP A N 1
ATOM 648 C CA . ASP A 1 87 ? -5.861 2.953 -15.783 1.00 88.56 87 ASP A CA 1
ATOM 649 C C . ASP A 1 87 ? -4.511 2.691 -16.466 1.00 88.56 87 ASP A C 1
ATOM 651 O O . ASP A 1 87 ? -4.250 1.575 -16.910 1.00 88.56 87 ASP A O 1
ATOM 655 N N . ILE A 1 88 ? -3.611 3.677 -16.478 1.00 86.25 88 ILE A N 1
ATOM 656 C CA . ILE A 1 88 ? -2.297 3.565 -17.104 1.00 86.25 88 ILE A CA 1
ATOM 657 C C . ILE A 1 88 ? -1.364 2.787 -16.165 1.00 86.25 88 ILE A C 1
ATOM 659 O O . ILE A 1 88 ? -1.148 3.224 -15.029 1.00 86.25 88 ILE A O 1
ATOM 663 N N . PRO A 1 89 ? -0.782 1.661 -16.613 1.00 77.94 89 PRO A N 1
ATOM 664 C CA . PRO A 1 89 ? 0.157 0.906 -15.801 1.00 77.94 89 PRO A CA 1
ATOM 665 C C . PRO A 1 89 ? 1.402 1.727 -15.455 1.00 77.94 89 PRO A C 1
ATOM 667 O O . PRO A 1 89 ? 1.863 2.573 -16.233 1.00 77.94 89 PRO A O 1
ATOM 670 N N . ARG A 1 90 ? 1.961 1.490 -14.266 1.00 73.00 90 ARG A N 1
ATOM 671 C CA . ARG A 1 90 ? 3.202 2.149 -13.859 1.00 73.00 90 ARG A CA 1
ATOM 672 C C . ARG A 1 90 ? 4.363 1.665 -14.710 1.00 73.00 90 ARG A C 1
ATOM 674 O O . ARG A 1 90 ? 4.565 0.473 -14.896 1.00 73.00 90 ARG A O 1
ATOM 681 N N . ARG A 1 91 ? 5.202 2.609 -15.138 1.00 73.19 91 ARG A N 1
ATOM 682 C CA . ARG A 1 91 ? 6.503 2.258 -15.709 1.00 73.19 91 ARG A CA 1
ATOM 683 C C . ARG A 1 91 ? 7.351 1.570 -14.629 1.00 73.19 91 ARG A C 1
ATOM 685 O O . ARG A 1 91 ? 7.320 2.018 -13.482 1.00 73.19 91 ARG A O 1
ATOM 692 N N . PRO A 1 92 ? 8.129 0.534 -14.981 1.00 66.25 92 PRO A N 1
ATOM 693 C CA . PRO A 1 92 ? 8.925 -0.234 -14.019 1.00 66.25 92 PRO A CA 1
ATOM 694 C C . PRO A 1 92 ? 9.971 0.615 -13.279 1.00 66.25 92 PRO A C 1
ATOM 696 O O . PRO A 1 92 ? 10.361 0.284 -12.162 1.00 66.25 92 PRO A O 1
ATOM 699 N N . ASN A 1 93 ? 10.376 1.741 -13.868 1.00 65.44 93 ASN A N 1
ATOM 700 C CA . ASN A 1 93 ? 11.371 2.648 -13.316 1.00 65.44 93 ASN A CA 1
ATOM 701 C C . ASN A 1 93 ? 10.637 3.911 -12.852 1.00 65.44 93 ASN A C 1
ATOM 703 O O . ASN A 1 93 ? 10.213 4.727 -13.676 1.00 65.44 93 ASN A O 1
ATOM 707 N N . GLN A 1 94 ? 10.461 4.082 -11.540 1.00 56.50 94 GLN A N 1
ATOM 708 C CA . GLN A 1 94 ? 9.981 5.349 -10.993 1.00 56.50 94 GLN A CA 1
ATOM 709 C C . GLN A 1 94 ? 11.154 6.332 -10.980 1.00 56.50 94 GLN A C 1
ATOM 711 O O . GLN A 1 94 ? 11.844 6.482 -9.974 1.00 56.50 94 GLN A O 1
ATOM 716 N N . GLU A 1 95 ? 11.422 6.965 -12.120 1.00 51.06 95 GLU A N 1
ATOM 717 C CA . GLU A 1 95 ? 12.450 7.998 -12.190 1.00 51.06 95 GLU A CA 1
ATOM 718 C C . GLU A 1 95 ? 11.965 9.215 -11.404 1.00 51.06 95 GLU A C 1
ATOM 720 O O . GLU A 1 95 ? 11.021 9.909 -11.788 1.00 51.06 95 GLU A O 1
ATOM 725 N N . ALA A 1 96 ? 12.588 9.462 -10.252 1.00 47.22 96 ALA A N 1
ATOM 726 C CA . ALA A 1 96 ? 12.514 10.774 -9.648 1.00 47.22 96 ALA A CA 1
ATOM 727 C C . ALA A 1 96 ? 13.196 11.734 -10.628 1.00 47.22 96 ALA A C 1
ATOM 729 O O . ALA A 1 96 ? 14.410 11.685 -10.798 1.00 47.22 96 ALA A O 1
ATOM 730 N N . ILE A 1 97 ? 12.423 12.630 -11.244 1.00 52.88 97 ILE A N 1
ATOM 731 C CA . ILE A 1 97 ? 12.944 13.698 -12.120 1.00 52.88 97 ILE A CA 1
ATOM 732 C C . ILE A 1 97 ? 13.925 14.621 -11.355 1.00 52.88 97 ILE A C 1
ATOM 734 O O . ILE A 1 97 ? 14.613 15.434 -11.948 1.00 52.88 97 ILE A O 1
ATOM 738 N N . ALA A 1 98 ? 14.054 14.463 -10.033 1.00 49.47 98 ALA A N 1
ATOM 739 C CA . ALA A 1 98 ? 14.941 15.223 -9.154 1.00 49.47 98 ALA A CA 1
ATOM 740 C C . ALA A 1 98 ? 16.456 15.062 -9.421 1.00 49.47 98 ALA A C 1
ATOM 742 O O . ALA A 1 98 ? 17.245 15.638 -8.676 1.00 49.47 98 ALA A O 1
ATOM 743 N N . LEU A 1 99 ? 16.871 14.284 -10.427 1.00 45.22 99 LEU A N 1
ATOM 744 C CA . LEU A 1 99 ? 18.279 14.103 -10.812 1.00 45.22 99 LEU A CA 1
ATOM 745 C C . LEU A 1 99 ? 18.610 14.575 -12.244 1.00 45.22 99 LEU A C 1
ATOM 747 O O . LEU A 1 99 ? 19.689 14.253 -12.741 1.00 45.22 99 LEU A O 1
ATOM 751 N N . LEU A 1 100 ? 17.719 15.331 -12.895 1.00 43.44 100 LEU A N 1
ATOM 752 C CA . LEU A 1 100 ? 18.019 16.092 -14.120 1.00 43.44 100 LEU A CA 1
ATOM 753 C C . LEU A 1 100 ? 18.188 17.578 -13.792 1.00 43.44 100 LEU A C 1
ATOM 755 O O . LEU A 1 100 ? 19.065 18.204 -14.426 1.00 43.44 100 LEU A O 1
#

Foldseek 3Di:
DVVVVVVVVVVVVVVVPDDPDDPDDDQFAPDDDVVPDDWDWDWFQDAPQFGTFIAGNRRDTPDTDSQFHQPPHHWDQDPPRDIDHHRDHDDPDPDPPVVD

Radius of gyration: 21.13 Å; chains: 1; bounding box: 75×25×38 Å

Sequence (100 aa):
MVAWILFPLVAIVIATFANSFPSVFPTGTTIYDPGKTWNGYTIHDAPEPHGGVLIDKNGNVVKQWKGINAVPGPARILPGGYVMGGDIPRRPNQEAIALL

pLDDT: mean 82.09, std 12.42, range [43.44, 95.0]